Protein AF-A0A6G2U174-F1 (afdb_monomer)

Radius of gyration: 11.72 Å; Cα contacts (8 Å, |Δi|>4): 127; chains: 1; bounding box: 26×36×27 Å

Nearest PDB structures (foldseek):
  6hq9-assembly2_B  TM=5.415E-01  e=4.109E-01  Homo sapiens
  6jie-assembly1_A  TM=4.952E-01  e=6.405E-01  Vibrio cholerae O395
  5ulm-assembly2_B  TM=5.373E-01  e=9.446E-01  Homo sapiens
  7p2q-assembly1_A  TM=5.185E-01  e=4.467E+00  Homo sapiens
  4ii1-assembly4_D  TM=4.722E-01  e=6.232E+00  Homo sapiens

Mean predicted aligned error: 3.6 Å

Sequence (64 aa):
MRWVYQPVEVQYPDGTWEVGRISAWWTDDTGDLWCRLRTPSGGARPQWTRYDPEAVQLLPSTGI

Secondary structure (DSSP, 8-state):
-EEEEEEEEEE-TTS-EEEEEEEEEEE-TT--EEEEEE-STT-SS-EEEE--TTTEEEPPSS--

pLDDT: mean 93.09, std 9.33, range [44.5, 98.31]

Structure (mmCIF, N/CA/C/O backbone):
data_AF-A0A6G2U174-F1
#
_entry.id   AF-A0A6G2U174-F1
#
loop_
_atom_site.group_PDB
_atom_site.id
_atom_site.type_symbol
_atom_site.label_atom_id
_atom_site.label_alt_id
_atom_site.label_comp_id
_atom_site.label_asym_id
_atom_site.label_entity_id
_atom_site.label_seq_id
_atom_site.pdbx_PDB_ins_code
_atom_site.Cartn_x
_atom_site.Cartn_y
_atom_site.Cartn_z
_atom_site.occupancy
_atom_site.B_iso_or_equiv
_atom_site.auth_seq_id
_atom_site.auth_comp_id
_atom_site.auth_asym_id
_atom_site.auth_atom_id
_atom_site.pdbx_PDB_model_num
ATOM 1 N N . MET A 1 1 ? -5.281 -12.161 -8.422 1.00 91.25 1 MET A N 1
ATOM 2 C CA . MET A 1 1 ? -4.110 -11.252 -8.380 1.00 91.25 1 MET A CA 1
ATOM 3 C C . MET A 1 1 ? -4.317 -10.125 -9.387 1.00 91.25 1 MET A C 1
ATOM 5 O O . MET A 1 1 ? -4.713 -10.420 -10.507 1.00 91.25 1 MET A O 1
ATOM 9 N N . ARG A 1 2 ? -4.084 -8.860 -9.010 1.00 96.25 2 ARG A N 1
ATOM 10 C CA . ARG A 1 2 ? -4.286 -7.664 -9.853 1.00 96.25 2 ARG A CA 1
ATOM 11 C C . ARG A 1 2 ? -3.097 -6.709 -9.729 1.00 96.25 2 ARG A C 1
ATOM 13 O O . ARG A 1 2 ? -2.866 -6.188 -8.643 1.00 96.25 2 ARG A O 1
ATOM 20 N N . TRP A 1 3 ? -2.376 -6.452 -10.818 1.00 96.69 3 TRP A N 1
ATOM 21 C CA . TRP A 1 3 ? -1.270 -5.484 -10.855 1.00 96.69 3 TRP A CA 1
ATOM 22 C C . TRP A 1 3 ? -1.791 -4.049 -10.963 1.00 96.69 3 TRP A C 1
ATOM 24 O O . TRP A 1 3 ? -2.759 -3.800 -11.677 1.00 96.69 3 TRP A O 1
ATOM 34 N N . VAL A 1 4 ? -1.171 -3.118 -10.237 1.00 95.62 4 VAL A N 1
ATOM 35 C CA . VAL A 1 4 ? -1.587 -1.708 -10.160 1.00 95.62 4 VAL A CA 1
ATOM 36 C C . VAL A 1 4 ? -0.385 -0.780 -9.988 1.00 95.62 4 VAL A C 1
ATOM 38 O O . VAL A 1 4 ? 0.718 -1.213 -9.658 1.00 95.62 4 VAL A O 1
ATOM 41 N N . TYR A 1 5 ? -0.629 0.518 -10.139 1.00 94.38 5 TYR A N 1
ATOM 42 C CA . TYR A 1 5 ? 0.234 1.568 -9.618 1.00 94.38 5 TYR A CA 1
ATOM 43 C C . TYR A 1 5 ? -0.604 2.448 -8.692 1.00 94.38 5 TYR A C 1
ATOM 45 O O . TYR A 1 5 ? -1.406 3.254 -9.155 1.00 94.38 5 TYR A O 1
ATOM 53 N N . GLN A 1 6 ? -0.461 2.249 -7.385 1.00 96.50 6 GLN A N 1
ATOM 54 C CA . GLN A 1 6 ? -1.277 2.925 -6.383 1.00 96.50 6 GLN A CA 1
ATOM 55 C C . GLN A 1 6 ? -0.350 3.588 -5.354 1.00 96.50 6 GLN A C 1
ATOM 57 O O . GLN A 1 6 ? 0.300 2.859 -4.596 1.00 96.50 6 GLN A O 1
ATOM 62 N N . PRO A 1 7 ? -0.224 4.930 -5.337 1.00 96.81 7 PRO A N 1
ATOM 63 C CA . PRO A 1 7 ? 0.480 5.620 -4.264 1.00 96.81 7 PRO A CA 1
ATOM 64 C C . PRO A 1 7 ? -0.287 5.436 -2.954 1.00 96.81 7 PRO A C 1
ATOM 66 O O . PRO A 1 7 ? -1.519 5.336 -2.954 1.00 96.81 7 PRO A O 1
ATOM 69 N N . VAL A 1 8 ? 0.445 5.345 -1.850 1.00 97.38 8 VAL A N 1
ATOM 70 C CA . VAL A 1 8 ? -0.138 5.168 -0.519 1.00 97.38 8 VAL A CA 1
ATOM 71 C C . VAL A 1 8 ? 0.622 5.977 0.514 1.00 97.38 8 VAL A C 1
ATOM 73 O O . VAL A 1 8 ? 1.822 6.202 0.361 1.00 97.38 8 VAL A O 1
ATOM 76 N N . GLU A 1 9 ? -0.067 6.360 1.574 1.00 97.69 9 GLU A N 1
ATOM 77 C CA . GLU A 1 9 ? 0.549 6.758 2.832 1.00 97.69 9 GLU A CA 1
ATOM 78 C C . GLU A 1 9 ? 0.556 5.540 3.762 1.00 97.69 9 GLU A C 1
ATOM 80 O O . GLU A 1 9 ? -0.442 4.822 3.853 1.00 97.69 9 GLU A O 1
ATOM 85 N N . VAL A 1 10 ? 1.696 5.269 4.395 1.00 97.19 10 VAL A N 1
ATOM 86 C CA . VAL A 1 10 ? 1.867 4.166 5.345 1.00 97.19 10 VAL A CA 1
ATOM 87 C C . VAL A 1 10 ? 2.118 4.757 6.718 1.00 97.19 10 VAL A C 1
ATOM 89 O O . VAL A 1 10 ? 3.101 5.471 6.901 1.00 97.19 10 VAL A O 1
ATOM 92 N N . GLN A 1 11 ? 1.226 4.451 7.651 1.00 97.06 11 GLN A N 1
ATOM 93 C CA . GLN A 1 11 ? 1.278 4.856 9.047 1.00 97.06 11 GLN A CA 1
ATOM 94 C C . GLN A 1 11 ? 1.977 3.768 9.867 1.00 97.06 11 GLN A C 1
ATOM 96 O O . GLN A 1 11 ? 1.642 2.585 9.763 1.00 97.06 11 GLN A O 1
ATOM 101 N N . TYR A 1 12 ? 2.953 4.162 10.680 1.00 93.50 12 TYR A N 1
ATOM 102 C CA . TYR A 1 12 ? 3.704 3.265 11.554 1.00 93.50 12 TYR A CA 1
ATOM 103 C C . TYR A 1 12 ? 3.217 3.342 13.007 1.00 93.50 12 TYR A C 1
ATOM 105 O O . TYR A 1 12 ? 2.698 4.373 13.437 1.00 93.50 12 TYR A O 1
ATOM 113 N N . PRO A 1 13 ? 3.415 2.277 13.812 1.00 91.62 13 PRO A N 1
ATOM 114 C CA . PRO A 1 13 ? 2.975 2.256 15.211 1.00 91.62 13 PRO A CA 1
ATOM 115 C C . PRO A 1 13 ? 3.605 3.334 16.104 1.00 91.62 13 PRO A C 1
ATOM 117 O O . PRO A 1 13 ? 3.056 3.657 17.153 1.00 91.62 13 PRO A O 1
ATOM 120 N N . ASP A 1 14 ? 4.759 3.877 15.713 1.00 94.00 14 ASP A N 1
ATOM 121 C CA . ASP A 1 14 ? 5.437 4.971 16.415 1.00 94.00 14 ASP A CA 1
ATOM 122 C C . ASP A 1 14 ? 4.868 6.362 16.071 1.00 94.00 14 ASP A C 1
ATOM 124 O O . ASP A 1 14 ? 5.361 7.374 16.571 1.00 94.00 14 ASP A O 1
ATOM 128 N N . GLY A 1 15 ? 3.822 6.417 15.240 1.00 93.38 15 GLY A N 1
ATOM 129 C CA . GLY A 1 15 ? 3.172 7.645 14.785 1.00 93.38 15 GLY A CA 1
ATOM 130 C C . GLY A 1 15 ? 3.884 8.334 13.622 1.00 93.38 15 GLY A C 1
ATOM 131 O O . GLY A 1 15 ? 3.450 9.405 13.195 1.00 93.38 15 GLY A O 1
ATOM 132 N N . THR A 1 16 ? 4.972 7.758 13.103 1.00 95.38 16 THR A N 1
ATOM 133 C CA . THR A 1 16 ? 5.602 8.240 11.872 1.00 95.38 16 THR A CA 1
ATOM 134 C C . THR A 1 16 ? 4.858 7.731 10.642 1.00 95.38 16 THR A C 1
ATOM 136 O O . THR A 1 16 ? 4.108 6.756 10.698 1.00 95.38 16 THR A O 1
ATOM 139 N N . TRP A 1 17 ? 5.073 8.392 9.506 1.00 96.56 17 TRP A N 1
ATOM 140 C CA . TRP A 1 17 ? 4.475 7.987 8.241 1.00 96.56 17 TRP A CA 1
ATOM 141 C C . TRP A 1 17 ? 5.440 8.174 7.076 1.00 96.56 17 TRP A C 1
ATOM 143 O O . TRP A 1 17 ? 6.361 8.993 7.131 1.00 96.56 17 TRP A O 1
ATOM 153 N N . GLU A 1 18 ? 5.213 7.428 5.996 1.00 96.62 18 GLU A N 1
ATOM 154 C CA . GLU A 1 18 ? 5.9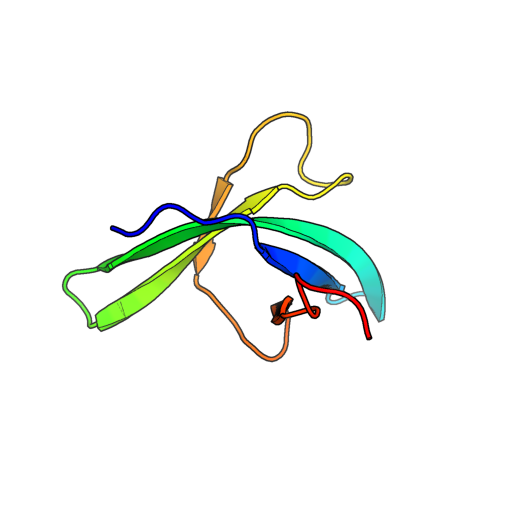27 7.641 4.738 1.00 96.62 18 GLU A CA 1
ATOM 155 C C . GLU A 1 18 ? 5.077 7.332 3.501 1.00 96.62 18 GLU A C 1
ATOM 157 O O . GLU A 1 18 ? 4.094 6.591 3.551 1.00 96.62 18 GLU A O 1
ATOM 162 N N . VAL A 1 19 ? 5.487 7.883 2.354 1.00 96.31 19 VAL A N 1
ATOM 163 C CA . VAL A 1 19 ? 4.852 7.586 1.065 1.00 96.31 19 VAL A CA 1
ATOM 164 C C . VAL A 1 19 ? 5.416 6.292 0.494 1.00 96.31 19 VAL A C 1
ATOM 166 O O . VAL A 1 19 ? 6.612 6.163 0.218 1.00 96.31 19 VAL A O 1
ATOM 169 N N . GLY A 1 20 ? 4.522 5.339 0.265 1.00 96.00 20 GLY A N 1
ATOM 170 C CA . GLY A 1 20 ? 4.806 4.069 -0.377 1.00 96.00 20 GLY A CA 1
ATOM 171 C C . GLY A 1 20 ? 4.097 3.913 -1.717 1.00 96.00 20 GLY A C 1
ATOM 172 O O . GLY A 1 20 ? 3.467 4.819 -2.268 1.00 96.00 20 GLY A O 1
ATOM 173 N N . ARG A 1 21 ? 4.184 2.696 -2.250 1.00 96.50 21 ARG A N 1
ATOM 174 C CA . ARG A 1 21 ? 3.440 2.283 -3.437 1.00 96.50 21 ARG A CA 1
ATOM 175 C C . ARG A 1 21 ? 2.986 0.840 -3.313 1.00 96.50 21 ARG A C 1
ATOM 177 O O . ARG A 1 21 ? 3.811 -0.055 -3.111 1.00 96.50 21 ARG A O 1
ATOM 184 N N . ILE A 1 22 ? 1.709 0.598 -3.584 1.00 97.62 22 ILE A N 1
ATOM 185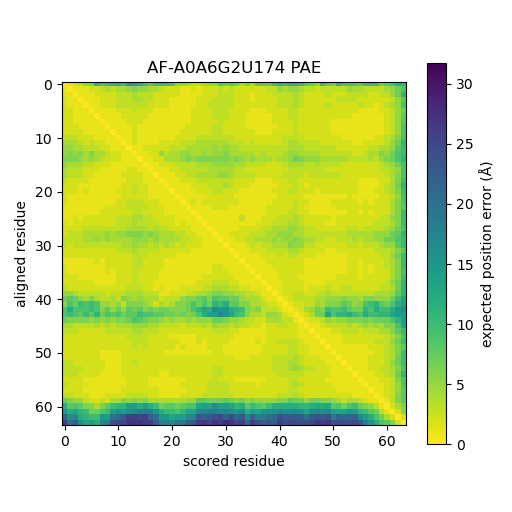 C CA . ILE A 1 22 ? 1.192 -0.739 -3.866 1.00 97.62 22 ILE A CA 1
ATOM 186 C C . ILE A 1 22 ? 1.348 -1.025 -5.361 1.00 97.62 22 ILE A C 1
ATOM 188 O O . ILE A 1 22 ? 0.949 -0.235 -6.218 1.00 97.62 22 ILE A O 1
ATOM 192 N N . SER A 1 23 ? 1.961 -2.169 -5.664 1.00 97.19 23 SER A N 1
ATOM 193 C CA . SER A 1 23 ? 2.190 -2.643 -7.037 1.00 97.19 23 SER A CA 1
ATOM 194 C C . SER A 1 23 ? 1.254 -3.774 -7.463 1.00 97.19 23 SER A C 1
ATOM 196 O O . SER A 1 23 ? 1.102 -4.034 -8.653 1.00 97.19 23 SER A O 1
ATOM 198 N N . ALA A 1 24 ? 0.628 -4.462 -6.510 1.00 97.75 24 ALA A N 1
ATOM 199 C CA . ALA A 1 24 ? -0.321 -5.526 -6.791 1.00 97.75 24 ALA A CA 1
ATOM 200 C C . ALA A 1 24 ? -1.241 -5.788 -5.600 1.00 97.75 24 ALA A C 1
ATOM 202 O O . ALA A 1 24 ? -0.882 -5.514 -4.458 1.00 97.75 24 ALA A O 1
ATOM 203 N N . TRP A 1 25 ? -2.391 -6.376 -5.900 1.00 98.31 25 TRP A N 1
ATOM 204 C CA . TRP A 1 25 ? -3.374 -6.875 -4.952 1.00 98.31 25 TRP A CA 1
ATOM 205 C C . TRP A 1 25 ? -3.567 -8.377 -5.138 1.00 98.31 25 TRP A C 1
ATOM 207 O O . TRP A 1 25 ? -3.541 -8.887 -6.267 1.00 98.31 25 TRP A O 1
ATOM 217 N N 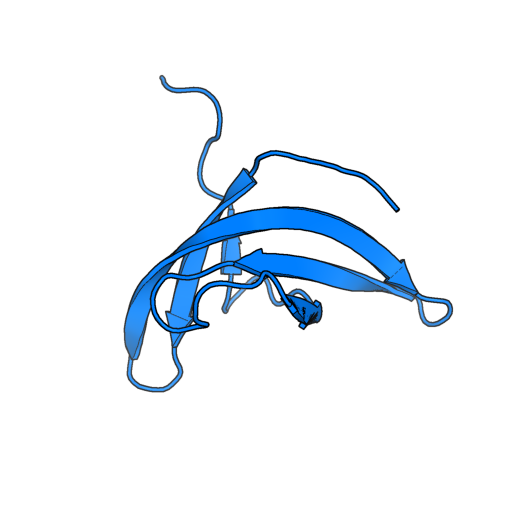. TRP A 1 26 ? -3.807 -9.085 -4.047 1.00 98.12 26 TRP A N 1
ATOM 218 C CA . TRP A 1 26 ? -4.170 -10.496 -4.047 1.00 98.12 26 TRP A CA 1
ATOM 219 C C . TRP A 1 26 ? -5.151 -10.761 -2.908 1.00 98.12 26 TRP A C 1
ATOM 221 O O . TRP A 1 26 ? -5.025 -10.160 -1.853 1.00 98.12 26 TRP A O 1
ATOM 231 N N . THR A 1 27 ? -6.134 -11.620 -3.144 1.00 98.06 27 THR A N 1
ATOM 232 C CA . THR A 1 27 ? -7.021 -12.143 -2.105 1.00 98.06 27 THR A CA 1
ATOM 233 C C . THR A 1 27 ? -6.679 -13.613 -1.962 1.00 98.06 27 THR A C 1
ATOM 235 O O . THR A 1 27 ? -6.637 -14.307 -2.983 1.00 98.06 27 THR A O 1
ATOM 238 N N . ASP A 1 28 ? -6.358 -14.046 -0.750 1.00 96.19 28 ASP A N 1
ATOM 239 C CA . ASP A 1 28 ? -6.036 -15.443 -0.473 1.00 96.19 28 ASP A CA 1
ATOM 240 C C . ASP A 1 28 ? -7.303 -16.309 -0.345 1.00 96.19 28 ASP A C 1
ATOM 242 O O . ASP A 1 28 ? -8.429 -15.842 -0.539 1.00 96.19 28 ASP A O 1
ATOM 246 N N . ASP A 1 29 ? -7.112 -17.590 -0.032 1.00 97.06 29 ASP A N 1
ATOM 247 C CA . ASP A 1 29 ? -8.206 -18.558 0.078 1.00 97.06 29 ASP A CA 1
ATOM 248 C C . ASP A 1 29 ? -9.082 -18.342 1.329 1.00 97.06 29 ASP A C 1
ATOM 250 O O . ASP A 1 29 ? -10.183 -18.889 1.400 1.00 97.06 29 ASP A O 1
ATOM 254 N N . THR A 1 30 ? -8.635 -17.540 2.308 1.00 96.94 30 THR A N 1
ATOM 255 C CA . THR A 1 30 ? -9.433 -17.159 3.490 1.00 96.94 30 THR A CA 1
ATOM 256 C C . THR A 1 30 ? -10.253 -15.891 3.250 1.00 96.94 30 THR A C 1
ATOM 258 O O . THR A 1 30 ? -11.095 -15.541 4.077 1.00 96.94 30 THR A O 1
ATOM 261 N N . GLY A 1 31 ? -10.063 -15.231 2.103 1.00 96.44 31 GLY A N 1
ATOM 262 C CA . GLY A 1 31 ? -10.732 -13.983 1.746 1.00 96.44 31 GLY A CA 1
ATOM 263 C C . GLY A 1 31 ? -9.991 -12.733 2.223 1.00 96.44 31 GLY A C 1
ATOM 264 O O . GLY A 1 31 ? -10.497 -11.623 2.042 1.00 96.44 31 GLY A O 1
ATOM 265 N N . ASP A 1 32 ? -8.795 -12.883 2.793 1.00 97.31 32 ASP A N 1
ATOM 266 C CA . ASP A 1 32 ? -8.008 -11.761 3.277 1.00 97.31 32 ASP A CA 1
ATOM 267 C C . ASP A 1 32 ? -7.347 -11.022 2.113 1.00 97.31 32 ASP A C 1
ATOM 269 O O . ASP A 1 32 ? -6.828 -11.612 1.161 1.00 97.31 32 ASP A O 1
ATOM 273 N N . LEU A 1 33 ? -7.370 -9.689 2.181 1.00 97.88 33 LEU A N 1
ATOM 274 C CA . LEU A 1 33 ? -6.770 -8.843 1.160 1.00 97.88 33 LEU A CA 1
ATOM 275 C C . LEU A 1 33 ? -5.294 -8.599 1.478 1.00 97.88 33 LEU A C 1
ATOM 277 O O . LEU A 1 33 ? -4.939 -8.101 2.542 1.00 97.88 33 LEU A O 1
ATOM 281 N N . TRP A 1 34 ? -4.439 -8.889 0.508 1.00 98.31 34 TRP A N 1
ATOM 282 C CA . TRP A 1 34 ? -3.002 -8.668 0.537 1.00 98.31 34 TRP A CA 1
ATOM 283 C C . TRP A 1 34 ? -2.603 -7.621 -0.495 1.00 98.31 34 TRP A C 1
ATOM 285 O O . TRP A 1 34 ? -3.111 -7.589 -1.624 1.00 98.31 34 TRP A O 1
ATOM 295 N N . CYS A 1 35 ? -1.632 -6.791 -0.134 1.00 98.00 35 CYS A N 1
ATOM 296 C CA . CYS A 1 35 ? -1.032 -5.817 -1.027 1.00 98.00 35 CYS A CA 1
ATOM 297 C C . CYS A 1 35 ? 0.475 -6.041 -1.155 1.0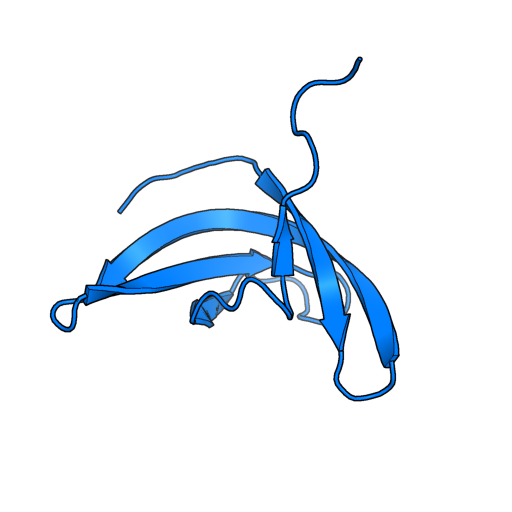0 98.00 35 CYS A C 1
ATOM 299 O O . CYS A 1 35 ? 1.176 -6.403 -0.209 1.00 98.00 35 CYS A O 1
ATOM 301 N N . ARG A 1 36 ? 0.992 -5.823 -2.365 1.00 97.69 36 ARG A N 1
ATOM 302 C CA . ARG A 1 36 ? 2.427 -5.838 -2.633 1.00 97.69 36 ARG A CA 1
ATOM 303 C C . ARG A 1 36 ? 2.988 -4.435 -2.477 1.00 97.69 36 ARG A C 1
ATOM 305 O O . ARG A 1 36 ? 3.013 -3.669 -3.450 1.00 97.69 36 ARG A O 1
ATOM 312 N N . LEU A 1 37 ? 3.414 -4.125 -1.262 1.00 97.19 37 LEU A N 1
ATOM 313 C CA . LEU A 1 37 ? 3.834 -2.810 -0.803 1.00 97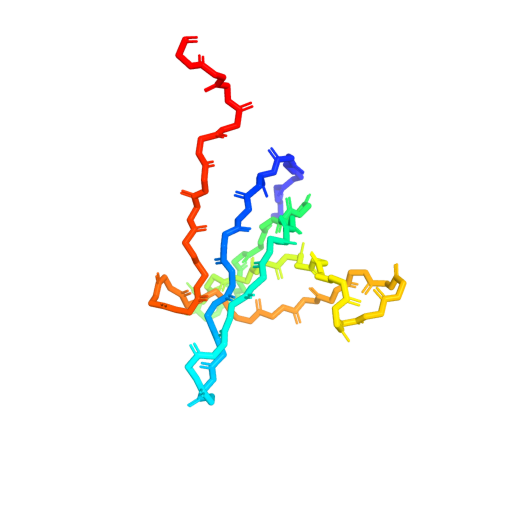.19 37 LEU A CA 1
ATOM 314 C C . LEU A 1 37 ? 5.347 -2.618 -0.956 1.00 97.19 37 LEU A C 1
ATOM 316 O O . LEU A 1 37 ? 6.143 -3.509 -0.668 1.00 97.19 37 LEU A O 1
ATOM 320 N N . ARG A 1 38 ? 5.752 -1.434 -1.409 1.00 96.62 38 ARG A N 1
ATOM 321 C CA . ARG A 1 38 ? 7.128 -0.946 -1.305 1.00 96.62 38 ARG A CA 1
ATOM 322 C C . ARG A 1 38 ? 7.102 0.393 -0.596 1.00 96.62 38 ARG A C 1
ATOM 324 O O . ARG A 1 38 ? 6.387 1.291 -1.039 1.00 96.62 38 ARG A O 1
ATOM 331 N N . THR A 1 39 ? 7.941 0.537 0.413 1.00 95.12 39 THR A N 1
ATOM 332 C CA . THR A 1 39 ? 8.174 1.804 1.095 1.00 95.12 39 THR A CA 1
ATOM 333 C C . THR A 1 39 ? 9.678 2.110 1.126 1.00 95.12 39 THR A C 1
ATOM 335 O O . THR A 1 39 ? 10.477 1.196 0.895 1.00 95.12 39 THR A O 1
ATOM 338 N N . PRO A 1 40 ? 10.093 3.372 1.331 1.00 91.81 40 PRO A N 1
ATOM 339 C CA . PRO A 1 40 ? 11.501 3.722 1.516 1.00 91.81 40 PRO A CA 1
ATOM 340 C C . PRO A 1 40 ? 12.169 2.934 2.649 1.00 91.81 40 PRO A C 1
ATOM 342 O O . PRO A 1 40 ? 13.246 2.370 2.440 1.00 91.81 40 PRO A O 1
ATOM 345 N N . SER A 1 41 ? 11.504 2.822 3.802 1.00 88.50 41 SER A N 1
ATOM 346 C CA . SER A 1 41 ? 12.044 2.139 4.983 1.00 88.50 41 SER A CA 1
ATOM 347 C C . SER A 1 41 ? 12.033 0.608 4.851 1.00 88.50 41 SER A C 1
ATOM 349 O O . SER A 1 41 ? 12.899 -0.070 5.397 1.00 88.50 41 SER A O 1
ATOM 351 N N . GLY A 1 42 ? 11.122 0.046 4.045 1.00 82.25 42 GLY A N 1
ATOM 352 C CA . GLY A 1 42 ? 11.031 -1.392 3.743 1.00 82.25 42 GLY A CA 1
ATOM 353 C C . GLY A 1 42 ? 12.122 -1.933 2.802 1.00 82.25 42 GLY A C 1
ATOM 354 O O . GLY A 1 42 ? 12.128 -3.121 2.463 1.00 82.25 42 GLY A O 1
ATOM 355 N N . GLY A 1 43 ? 13.049 -1.075 2.367 1.00 81.75 43 GLY A N 1
ATOM 356 C CA . GLY A 1 43 ? 14.183 -1.433 1.523 1.00 81.75 43 GLY A CA 1
ATOM 357 C C . GLY A 1 43 ? 13.864 -1.507 0.025 1.00 81.75 43 GLY A C 1
ATOM 358 O O . GLY A 1 43 ? 12.833 -1.058 -0.477 1.00 81.75 43 GLY A O 1
ATOM 359 N N . ALA A 1 44 ? 14.799 -2.066 -0.750 1.00 78.94 44 ALA A N 1
ATOM 360 C CA . ALA A 1 44 ? 14.727 -2.005 -2.212 1.00 78.94 44 ALA A CA 1
ATOM 361 C C . ALA A 1 44 ? 13.582 -2.842 -2.819 1.00 78.94 44 ALA A C 1
ATOM 363 O O . ALA A 1 44 ? 13.116 -2.532 -3.922 1.00 78.94 44 ALA A O 1
ATOM 364 N N . ARG A 1 45 ? 13.132 -3.899 -2.128 1.00 89.25 45 ARG A N 1
ATOM 365 C CA . ARG A 1 45 ? 12.222 -4.915 -2.674 1.00 89.25 45 ARG A CA 1
ATOM 366 C C . ARG A 1 45 ? 10.792 -4.739 -2.148 1.00 89.25 45 ARG A C 1
ATOM 368 O O . ARG A 1 45 ? 10.617 -4.592 -0.946 1.00 89.25 45 ARG A O 1
ATOM 375 N N . PRO A 1 46 ? 9.768 -4.819 -3.015 1.00 93.44 46 PRO A N 1
ATOM 376 C CA . PRO A 1 46 ? 8.380 -4.869 -2.569 1.00 93.44 46 PRO A CA 1
ATOM 377 C C . PRO A 1 46 ? 8.092 -6.174 -1.822 1.00 93.44 46 PRO A C 1
ATOM 379 O O . PRO A 1 46 ? 8.538 -7.237 -2.264 1.00 93.44 46 PRO A O 1
ATOM 382 N N . GLN A 1 47 ? 7.291 -6.099 -0.766 1.00 95.50 47 GLN A N 1
ATOM 383 C CA . GLN A 1 47 ? 6.882 -7.231 0.063 1.00 95.50 47 GLN A CA 1
ATOM 384 C C . GLN A 1 47 ? 5.365 -7.421 -0.008 1.00 95.50 47 GLN A C 1
ATOM 386 O O . GLN A 1 47 ? 4.625 -6.464 -0.232 1.00 95.50 47 GLN A O 1
ATOM 391 N N . TRP A 1 48 ? 4.900 -8.660 0.147 1.00 96.44 48 TRP A N 1
ATOM 392 C CA . TRP A 1 48 ? 3.479 -8.932 0.353 1.00 96.44 48 TRP A CA 1
ATOM 393 C C . TRP A 1 48 ? 3.156 -8.758 1.829 1.00 96.44 48 TRP A C 1
ATOM 395 O O . TRP A 1 48 ? 3.785 -9.393 2.670 1.00 96.44 48 TRP A O 1
ATOM 405 N N . THR A 1 49 ? 2.182 -7.908 2.122 1.00 95.50 49 THR A N 1
ATOM 406 C CA . THR A 1 49 ? 1.655 -7.705 3.470 1.00 95.50 49 THR A CA 1
ATOM 407 C C . THR A 1 49 ? 0.136 -7.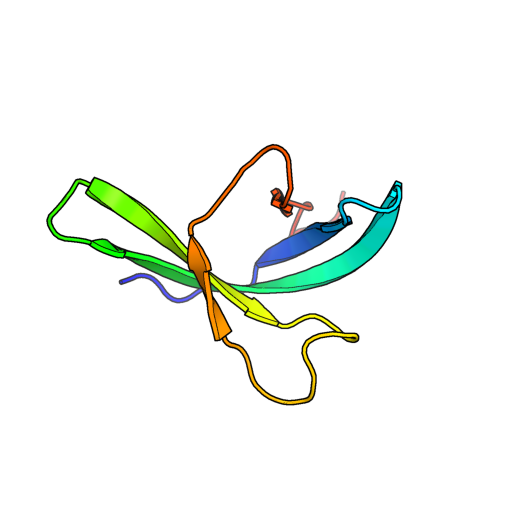748 3.436 1.00 95.50 49 THR A C 1
ATOM 409 O O . THR A 1 49 ? -0.476 -7.483 2.394 1.00 95.50 49 THR A O 1
ATOM 412 N N . ARG A 1 50 ? -0.474 -8.097 4.566 1.00 97.19 50 ARG A N 1
ATOM 413 C CA . ARG A 1 50 ? -1.920 -7.999 4.738 1.00 97.19 50 ARG A CA 1
ATOM 414 C C . ARG A 1 50 ? -2.313 -6.527 4.648 1.00 97.19 50 ARG A C 1
ATOM 416 O O . ARG A 1 50 ? -1.644 -5.669 5.222 1.00 97.19 50 ARG A O 1
ATOM 423 N N . TYR A 1 51 ? -3.353 -6.236 3.879 1.00 97.50 51 TYR A N 1
ATOM 424 C CA . TYR A 1 51 ? -3.856 -4.882 3.752 1.00 97.50 51 TYR A CA 1
ATOM 425 C C . TYR A 1 51 ? -4.646 -4.508 4.999 1.00 97.50 51 TYR A C 1
ATOM 427 O O . TYR A 1 51 ? -5.603 -5.188 5.367 1.00 97.50 51 TYR A O 1
ATOM 435 N N . ASP A 1 52 ? -4.240 -3.403 5.602 1.00 96.69 52 ASP A N 1
ATOM 436 C CA . ASP A 1 52 ? -4.925 -2.753 6.702 1.00 96.69 52 ASP A CA 1
ATOM 437 C C . ASP A 1 52 ? -5.227 -1.309 6.265 1.00 96.69 52 ASP A C 1
ATOM 439 O O . ASP A 1 52 ? -4.285 -0.559 5.989 1.00 96.69 52 ASP A O 1
ATOM 443 N N . PRO A 1 53 ? -6.507 -0.918 6.129 1.00 96.12 53 PRO A N 1
ATOM 444 C CA . PRO A 1 53 ? -6.876 0.426 5.698 1.00 96.12 53 PRO A CA 1
ATOM 445 C C . PRO A 1 53 ? -6.559 1.514 6.734 1.00 96.12 53 PRO A C 1
ATOM 447 O O . PRO A 1 53 ? -6.480 2.680 6.348 1.00 96.12 53 PRO A O 1
ATOM 450 N N . GLU A 1 54 ? -6.366 1.170 8.012 1.00 95.50 54 GLU A N 1
ATOM 451 C CA . GLU A 1 54 ? -5.946 2.134 9.038 1.00 95.50 54 GLU A CA 1
ATOM 452 C C . GLU A 1 54 ? -4.444 2.425 8.933 1.00 95.50 54 GLU A C 1
ATOM 454 O O . GLU A 1 54 ? -4.020 3.572 9.076 1.00 95.50 54 GLU A O 1
ATOM 459 N N . ALA A 1 55 ? -3.644 1.405 8.605 1.00 96.00 55 ALA A N 1
ATOM 460 C CA . ALA A 1 55 ? -2.200 1.541 8.431 1.00 96.00 55 ALA A CA 1
ATOM 461 C C . ALA A 1 55 ? -1.786 1.992 7.018 1.00 96.00 55 ALA A C 1
ATOM 463 O O . ALA A 1 55 ? -0.715 2.571 6.845 1.00 96.00 55 ALA A O 1
ATOM 464 N N . VAL A 1 56 ? -2.587 1.705 5.985 1.00 97.44 56 VAL A N 1
ATOM 465 C CA . VAL A 1 56 ? -2.237 1.963 4.579 1.00 97.44 56 VAL A CA 1
ATOM 466 C C . VAL A 1 56 ? -3.366 2.698 3.861 1.00 97.44 56 VAL A C 1
ATOM 468 O O . VAL A 1 56 ? -4.308 2.100 3.324 1.00 97.44 56 VAL A O 1
ATOM 471 N N . GLN A 1 57 ? -3.223 4.018 3.775 1.00 97.25 57 GLN A N 1
ATOM 472 C CA . GLN A 1 57 ? -4.189 4.887 3.115 1.00 97.25 57 GLN A CA 1
ATOM 473 C C . GLN A 1 57 ? -3.884 5.008 1.623 1.00 97.25 57 GLN A C 1
ATOM 475 O O . GLN A 1 57 ? -2.757 5.291 1.211 1.00 97.25 57 GLN A O 1
ATOM 480 N N . LEU A 1 58 ? -4.898 4.792 0.785 1.00 96.62 58 LEU A N 1
ATOM 481 C CA . LEU A 1 58 ? -4.759 4.920 -0.663 1.00 96.62 58 LEU A CA 1
ATOM 482 C C . LEU A 1 58 ? -4.779 6.395 -1.059 1.00 96.62 58 LEU A C 1
ATOM 484 O O . LEU A 1 58 ? -5.765 7.090 -0.826 1.00 96.62 58 LEU A O 1
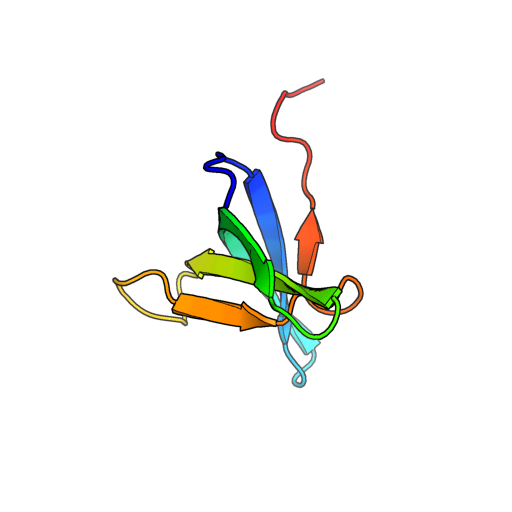ATOM 488 N N . LEU A 1 59 ? -3.711 6.856 -1.705 1.00 95.44 59 LEU A N 1
ATOM 489 C CA . LEU A 1 59 ? -3.640 8.214 -2.233 1.00 95.44 59 LEU A CA 1
ATOM 490 C C . LEU A 1 59 ? -4.200 8.268 -3.663 1.00 95.44 59 LEU A C 1
ATOM 492 O O . LEU A 1 59 ? -4.090 7.295 -4.408 1.00 95.44 59 LEU A O 1
ATOM 496 N N . PRO A 1 60 ? -4.774 9.389 -4.114 1.00 89.50 60 PRO A N 1
ATOM 497 C CA . PRO A 1 60 ? -5.201 9.527 -5.505 1.00 89.50 60 PRO A CA 1
ATOM 498 C C . PRO A 1 60 ? -4.034 9.270 -6.477 1.00 89.50 60 PRO A C 1
ATOM 500 O O . PRO A 1 60 ? -2.948 9.823 -6.317 1.00 89.50 60 PRO A O 1
ATOM 503 N N . SER A 1 61 ? -4.238 8.409 -7.480 1.00 77.88 61 SER A N 1
ATOM 504 C CA . SER A 1 61 ? -3.230 8.080 -8.507 1.00 77.88 61 SER A CA 1
ATOM 505 C C . SER A 1 61 ? -3.307 8.977 -9.748 1.00 77.88 61 SER A C 1
ATOM 507 O O . SER A 1 61 ? -2.339 9.078 -10.499 1.00 77.88 61 SER A O 1
ATOM 509 N N . THR A 1 62 ? -4.432 9.662 -9.937 1.00 72.38 62 THR A N 1
ATOM 510 C CA . THR A 1 62 ? -4.648 10.727 -10.921 1.00 72.38 62 THR A CA 1
ATOM 511 C C . THR A 1 62 ? -4.882 12.034 -10.174 1.00 72.38 62 THR A C 1
ATOM 513 O O . THR A 1 62 ? -5.702 12.073 -9.256 1.00 72.38 62 THR A O 1
ATOM 516 N N . GLY A 1 63 ? -4.123 13.071 -10.533 1.00 56.06 63 GLY A N 1
ATOM 517 C CA . GLY A 1 63 ? -4.231 14.401 -9.935 1.00 56.06 63 GLY A CA 1
ATOM 518 C C .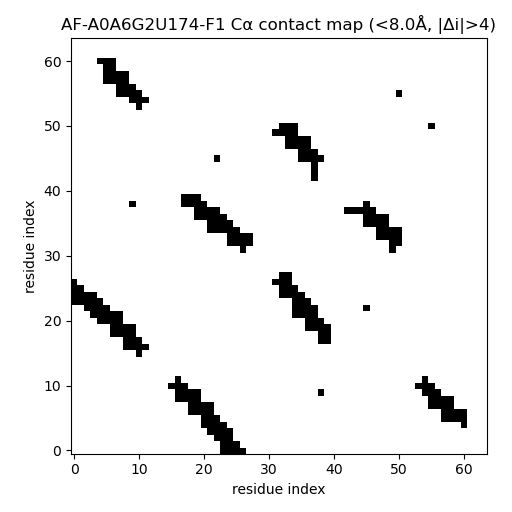 GLY A 1 63 ? -5.574 15.073 -10.229 1.00 56.06 63 GLY A C 1
ATOM 519 O O . GLY A 1 63 ? -6.244 14.720 -11.200 1.00 56.06 63 GLY A O 1
ATOM 520 N N . ILE A 1 64 ? -5.935 16.016 -9.356 1.00 44.50 64 ILE A N 1
ATOM 521 C CA . ILE A 1 64 ? -6.968 17.040 -9.586 1.00 44.50 64 ILE A CA 1
ATOM 522 C C . ILE A 1 64 ? -6.623 17.843 -10.843 1.00 44.50 64 ILE A C 1
ATOM 524 O O . ILE A 1 64 ? -5.418 18.144 -11.019 1.00 44.50 64 ILE A O 1
#

Solvent-accessible surface area (backbone atoms only — not comparable to full-atom values): 3762 Å² total; per-residue (Å²): 117,48,80,50,80,36,39,24,42,36,53,44,97,89,75,51,71,50,71,30,35,34,46,30,39,37,64,55,97,88,67,51,51,30,29,30,38,32,35,78,89,67,46,96,58,66,42,83,42,75,64,44,71,86,40,43,39,80,43,80,73,66,83,134

Foldseek 3Di:
DAFDWWWKWFADPVRDIFI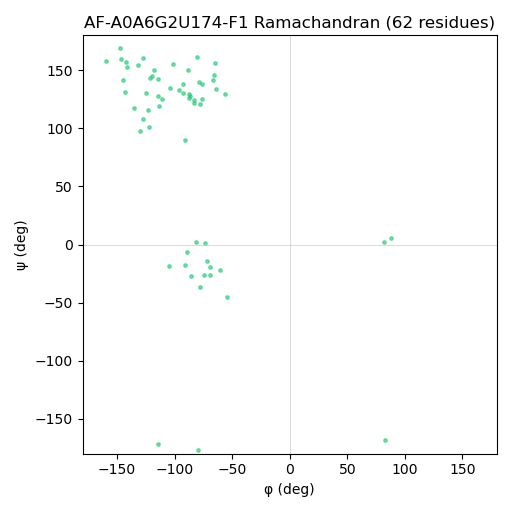KTFGDWDQDPVRFIWTQIDTPVNPDGTDIDTDDCVGIPTDDPDDD